Protein AF-A0AAW5M1F6-F1 (afdb_monomer_lite)

pLDDT: mean 92.72, std 8.45, range [55.97, 98.62]

Secondary structure (DSSP, 8-state):
--HHHHHHHHHHHHHHHTT-EEEEPPTT--PPSEEEGGGTEEEE--TT--GGGHHHHHHHHHHHHHHT--PPPTTS-HHHHHHHHHHHHHHHHHHHHHHHHHTT---SSHHHHHHHTT--GGGHHHHHHHHHHT-GGGS---

Organism: Lactobacillus johnsonii (NCBI:txid33959)

Foldseek 3Di:
DDLLCLLVVLLVVVLVVVVAAEAEDDLPDPDDQAEALVNSYTYQHCHPHDPLCRSLSSLLRVQLNVVVHHPDDPPDDPVNVVVSSVSSLLRSLVSSLVSCQVVLAADQDLVCVCRNNVRDPVCSVVNVVCCVPPNVSRHDDD

Structure (mmCIF, N/CA/C/O backbone):
data_AF-A0AAW5M1F6-F1
#
_entry.id   AF-A0AAW5M1F6-F1
#
loop_
_atom_site.group_PDB
_atom_site.id
_atom_site.type_symbol
_atom_site.label_atom_id
_atom_site.label_alt_id
_atom_site.label_comp_id
_atom_site.label_asym_id
_atom_site.label_entity_id
_atom_site.label_seq_id
_atom_site.pdbx_PDB_ins_code
_atom_site.Cartn_x
_atom_site.Cartn_y
_atom_site.Cartn_z
_atom_site.occupancy
_atom_site.B_iso_or_equiv
_atom_site.auth_seq_id
_atom_site.auth_comp_id
_atom_site.auth_asym_id
_atom_site.auth_atom_id
_atom_site.pdbx_PDB_model_num
ATOM 1 N N . MET A 1 1 ? 1.937 -6.147 19.569 1.00 60.12 1 MET A N 1
ATOM 2 C CA . MET A 1 1 ? 2.447 -6.098 18.190 1.00 60.12 1 MET A CA 1
ATOM 3 C C . MET A 1 1 ? 2.271 -4.675 17.727 1.00 60.12 1 MET A C 1
ATOM 5 O O . MET A 1 1 ? 1.185 -4.133 17.924 1.00 60.12 1 MET A O 1
ATOM 9 N N . ASP A 1 2 ? 3.345 -4.054 17.263 1.00 89.25 2 ASP A N 1
ATOM 10 C CA . ASP A 1 2 ? 3.298 -2.683 16.757 1.00 89.25 2 ASP A CA 1
ATOM 11 C C . ASP A 1 2 ? 2.400 -2.623 15.503 1.00 89.25 2 ASP A C 1
ATOM 13 O O . ASP A 1 2 ? 2.327 -3.589 14.739 1.00 89.25 2 ASP A O 1
ATOM 17 N N . ILE A 1 3 ? 1.690 -1.514 15.274 1.00 89.81 3 ILE A N 1
ATOM 18 C CA . ILE A 1 3 ? 0.823 -1.361 14.090 1.00 89.81 3 ILE A CA 1
ATOM 19 C C . ILE A 1 3 ? 1.660 -1.486 12.813 1.00 89.81 3 ILE A C 1
ATOM 21 O O . ILE A 1 3 ? 1.193 -2.067 11.832 1.00 89.81 3 ILE A O 1
ATOM 25 N N . LYS A 1 4 ? 2.913 -1.008 12.828 1.00 90.56 4 LYS A N 1
ATOM 26 C CA . LYS A 1 4 ? 3.840 -1.207 11.708 1.00 90.56 4 LYS A CA 1
ATOM 27 C C . LYS A 1 4 ? 4.057 -2.694 11.436 1.00 90.56 4 LYS A C 1
ATOM 29 O O . LYS A 1 4 ? 3.839 -3.131 10.313 1.00 90.56 4 LYS A O 1
ATOM 34 N N . GLU A 1 5 ? 4.411 -3.481 12.452 1.00 92.69 5 GLU A N 1
ATOM 35 C CA . GLU A 1 5 ? 4.601 -4.935 12.322 1.00 92.69 5 GLU A CA 1
ATOM 36 C C . GLU A 1 5 ? 3.343 -5.632 11.791 1.00 92.69 5 GLU A C 1
ATOM 38 O O . GLU A 1 5 ? 3.446 -6.507 10.931 1.00 92.69 5 GLU A O 1
ATOM 43 N N . ILE A 1 6 ? 2.157 -5.221 12.257 1.00 94.38 6 ILE A N 1
ATOM 44 C CA . ILE A 1 6 ? 0.866 -5.727 11.769 1.00 94.38 6 ILE A CA 1
ATOM 45 C C . ILE A 1 6 ? 0.714 -5.465 10.270 1.00 94.38 6 ILE A C 1
ATOM 47 O O . ILE A 1 6 ? 0.393 -6.383 9.512 1.00 94.38 6 ILE A O 1
ATOM 51 N N . LEU A 1 7 ? 0.949 -4.226 9.835 1.00 96.38 7 LEU A N 1
ATOM 52 C CA . LEU A 1 7 ? 0.794 -3.846 8.434 1.00 96.38 7 LEU A CA 1
ATOM 53 C C . LEU A 1 7 ? 1.832 -4.530 7.554 1.00 96.38 7 LEU A C 1
ATOM 55 O O . LEU A 1 7 ? 1.462 -5.106 6.536 1.00 96.38 7 LEU A O 1
ATOM 59 N N . PHE A 1 8 ? 3.100 -4.546 7.959 1.00 96.44 8 PHE A N 1
ATOM 60 C CA . PHE A 1 8 ? 4.140 -5.249 7.216 1.00 96.44 8 PHE A CA 1
ATOM 61 C C . PHE A 1 8 ? 3.832 -6.736 7.099 1.00 96.44 8 PHE A C 1
ATOM 63 O O . PHE A 1 8 ? 3.835 -7.258 5.990 1.00 96.44 8 PHE A O 1
ATOM 70 N N . SER A 1 9 ? 3.485 -7.403 8.201 1.00 96.69 9 SER A N 1
ATOM 71 C CA . SER A 1 9 ? 3.125 -8.826 8.178 1.00 96.69 9 SER A CA 1
ATOM 72 C C . SER A 1 9 ? 1.956 -9.093 7.231 1.00 96.69 9 SER A C 1
ATOM 74 O O . SER A 1 9 ? 1.992 -10.042 6.453 1.00 96.69 9 SER A O 1
ATOM 76 N N . TYR A 1 10 ? 0.939 -8.229 7.247 1.00 98.00 10 TYR A N 1
ATOM 77 C CA . TYR A 1 10 ? -0.199 -8.326 6.338 1.00 98.00 10 TYR A CA 1
ATOM 78 C C . TYR A 1 10 ? 0.198 -8.149 4.862 1.00 98.00 10 TYR A C 1
ATOM 80 O O . TYR A 1 10 ? -0.241 -8.918 4.007 1.00 98.00 10 TYR A O 1
ATOM 88 N N . LEU A 1 11 ? 1.044 -7.165 4.549 1.00 98.44 11 LEU A N 1
ATOM 89 C CA . LEU A 1 11 ? 1.521 -6.916 3.185 1.00 98.44 11 LEU A CA 1
ATOM 90 C C . LEU A 1 11 ? 2.441 -8.043 2.688 1.00 98.44 11 LEU A C 1
ATOM 92 O O . LEU A 1 11 ? 2.297 -8.489 1.552 1.00 98.44 11 LEU A O 1
ATOM 96 N N . TYR A 1 12 ? 3.314 -8.574 3.548 1.00 98.44 12 TYR A N 1
ATOM 97 C CA . TYR A 1 12 ? 4.137 -9.747 3.240 1.00 98.44 12 TYR A CA 1
ATOM 98 C C . TYR A 1 12 ? 3.292 -10.992 2.969 1.00 98.44 12 TYR A C 1
ATOM 100 O O . TYR A 1 12 ? 3.585 -11.719 2.025 1.00 98.44 12 TYR A O 1
ATOM 108 N N . GLN A 1 13 ? 2.209 -11.212 3.721 1.00 98.31 13 GLN A N 1
ATOM 109 C CA . GLN A 1 13 ? 1.277 -12.311 3.444 1.00 98.31 13 GLN A CA 1
ATOM 110 C C . GLN A 1 13 ? 0.633 -12.179 2.059 1.00 98.31 13 GLN A C 1
ATOM 112 O O . GLN A 1 13 ? 0.478 -13.175 1.357 1.00 98.31 13 GLN A O 1
ATOM 117 N N . ILE A 1 14 ? 0.271 -10.963 1.639 1.00 98.44 14 ILE A N 1
ATOM 118 C CA . ILE A 1 14 ? -0.246 -10.729 0.282 1.00 98.44 14 ILE A CA 1
ATOM 119 C C . ILE A 1 14 ? 0.842 -11.025 -0.755 1.00 98.44 14 ILE A C 1
ATOM 121 O O . ILE A 1 14 ? 0.582 -11.724 -1.732 1.00 98.44 14 ILE A O 1
ATOM 125 N N . ALA A 1 15 ? 2.064 -10.534 -0.544 1.00 98.38 15 ALA A N 1
ATOM 126 C CA . ALA A 1 15 ? 3.181 -10.808 -1.442 1.00 98.38 15 ALA A CA 1
ATOM 127 C C . ALA A 1 15 ? 3.414 -12.323 -1.605 1.00 98.38 15 ALA A C 1
ATOM 129 O O . ALA A 1 15 ? 3.473 -12.827 -2.729 1.00 98.38 15 ALA A O 1
ATOM 130 N N . GLU A 1 16 ? 3.43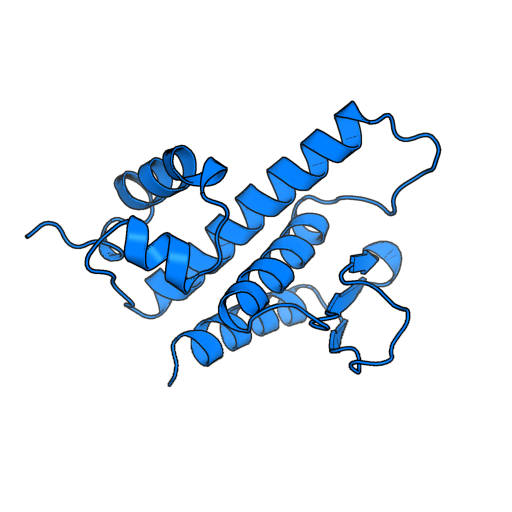0 -13.064 -0.496 1.00 98.12 16 GLU A N 1
ATOM 131 C CA . GLU A 1 16 ? 3.577 -14.521 -0.465 1.00 98.12 16 GLU A CA 1
ATOM 132 C C . GLU A 1 16 ? 2.446 -15.235 -1.222 1.00 98.12 16 GLU A C 1
ATOM 134 O O . GLU A 1 16 ? 2.716 -16.087 -2.070 1.00 98.12 16 GLU A O 1
ATOM 139 N N . GLN A 1 17 ? 1.185 -14.842 -1.008 1.00 98.19 17 GLN A N 1
ATOM 140 C CA . GLN A 1 17 ? 0.023 -15.401 -1.722 1.00 98.19 17 GLN A CA 1
ATOM 141 C C . GLN A 1 17 ? 0.137 -15.268 -3.246 1.00 98.19 17 GLN A C 1
ATOM 143 O O . GLN A 1 17 ? -0.369 -16.111 -3.991 1.00 98.19 17 GLN A O 1
ATOM 148 N N . HIS A 1 18 ? 0.820 -14.226 -3.716 1.00 97.38 18 HIS A N 1
ATOM 149 C CA . HIS A 1 18 ? 1.051 -13.968 -5.132 1.00 97.38 18 HIS A CA 1
ATOM 150 C C . HIS A 1 18 ? 2.403 -14.494 -5.647 1.00 97.38 18 HIS A C 1
ATOM 152 O O . HIS A 1 18 ? 2.699 -14.348 -6.837 1.00 97.38 18 HIS A O 1
ATOM 158 N N . ASN A 1 19 ? 3.173 -15.191 -4.803 1.00 97.44 19 ASN A N 1
ATOM 159 C CA . ASN A 1 19 ? 4.535 -15.662 -5.074 1.00 97.44 19 ASN A CA 1
ATOM 160 C C . ASN A 1 19 ? 5.487 -14.523 -5.475 1.00 97.44 19 ASN A C 1
ATOM 162 O O . ASN A 1 19 ? 6.291 -14.683 -6.396 1.00 97.44 19 ASN A O 1
ATOM 166 N N . LEU A 1 20 ? 5.349 -13.366 -4.827 1.00 97.75 20 LEU A N 1
ATOM 167 C CA . LEU A 1 20 ? 6.249 -12.232 -4.989 1.00 97.75 20 LEU A CA 1
ATOM 168 C C . LEU A 1 20 ? 7.459 -12.379 -4.065 1.00 97.75 20 LEU A C 1
ATOM 170 O O . LEU A 1 20 ? 7.318 -12.700 -2.886 1.00 97.75 20 LEU A O 1
ATOM 174 N N . THR A 1 21 ? 8.642 -12.090 -4.594 1.00 98.00 21 THR A N 1
ATOM 175 C CA . THR A 1 21 ? 9.851 -11.896 -3.791 1.00 98.00 21 THR A CA 1
ATOM 176 C C . THR A 1 21 ? 9.960 -10.424 -3.424 1.00 98.00 21 THR A C 1
ATOM 178 O O . THR A 1 21 ? 9.894 -9.559 -4.294 1.00 98.00 21 THR A O 1
ATOM 181 N N . VAL A 1 22 ? 10.118 -10.135 -2.136 1.00 98.00 22 VAL A N 1
ATOM 182 C CA . VAL A 1 22 ? 10.270 -8.769 -1.633 1.00 98.00 22 VAL A CA 1
ATOM 183 C C . VAL A 1 22 ? 11.714 -8.573 -1.193 1.00 98.00 22 VAL A C 1
ATOM 185 O O . VAL A 1 22 ? 12.222 -9.325 -0.361 1.00 98.00 22 VAL A O 1
ATOM 188 N N . HIS A 1 23 ? 12.362 -7.568 -1.763 1.00 97.12 23 HIS A N 1
ATOM 189 C CA . HIS A 1 23 ? 13.735 -7.180 -1.488 1.00 97.12 23 HIS A CA 1
ATOM 190 C C . HIS A 1 23 ? 13.714 -5.868 -0.705 1.00 97.12 23 HIS A C 1
ATOM 192 O O . HIS A 1 23 ? 13.142 -4.885 -1.169 1.00 97.12 23 HIS A O 1
ATOM 198 N N . ILE A 1 24 ? 14.304 -5.858 0.490 1.00 96.06 24 ILE A N 1
ATOM 199 C CA . ILE A 1 24 ? 14.587 -4.613 1.207 1.00 96.06 24 ILE A CA 1
ATOM 200 C C . ILE A 1 24 ? 15.999 -4.200 0.815 1.00 96.06 24 ILE A C 1
ATOM 202 O O . ILE A 1 24 ? 16.952 -4.936 1.071 1.00 96.06 24 ILE A O 1
ATOM 206 N N . GLU A 1 25 ? 16.112 -3.042 0.184 1.00 96.19 25 GLU A N 1
ATOM 207 C CA . GLU A 1 25 ? 17.372 -2.515 -0.312 1.00 96.19 25 GLU A CA 1
ATOM 208 C C . GLU A 1 25 ? 18.189 -1.871 0.811 1.00 96.19 25 GLU A C 1
ATOM 210 O O . GLU A 1 25 ? 17.652 -1.246 1.730 1.00 96.19 25 GLU A O 1
ATOM 215 N N . GLU A 1 26 ? 19.512 -2.013 0.727 1.00 92.56 26 GLU A N 1
ATOM 216 C CA . GLU A 1 26 ? 20.439 -1.300 1.605 1.00 92.56 26 GLU A CA 1
ATOM 217 C C . GLU A 1 26 ? 20.448 0.200 1.284 1.00 92.56 26 GLU A C 1
ATOM 219 O O . GLU A 1 26 ? 20.188 0.607 0.152 1.00 92.56 26 GLU A O 1
ATOM 224 N N . GLU A 1 27 ? 20.822 1.035 2.259 1.00 87.50 27 GLU A N 1
ATOM 225 C CA . GLU A 1 27 ? 20.748 2.497 2.122 1.00 87.50 27 GLU A CA 1
ATOM 226 C C . GLU A 1 27 ? 21.575 3.047 0.937 1.00 87.50 27 GLU A C 1
ATOM 228 O O . GLU A 1 27 ? 21.233 4.066 0.334 1.00 87.50 27 GLU A O 1
ATOM 233 N N . SER A 1 28 ? 22.653 2.347 0.576 1.00 89.62 28 SER A N 1
ATOM 234 C CA . SER A 1 28 ? 23.558 2.674 -0.531 1.00 89.62 28 SER A CA 1
ATOM 235 C C . SER A 1 28 ? 23.125 2.106 -1.889 1.00 89.62 28 SER A C 1
ATOM 237 O O . SER A 1 28 ? 23.789 2.375 -2.896 1.00 89.62 28 SER A O 1
ATOM 239 N N . SER A 1 29 ? 22.049 1.312 -1.938 1.00 91.81 29 SER A N 1
ATOM 240 C CA . SER A 1 29 ? 21.594 0.665 -3.166 1.00 91.81 29 SER A CA 1
ATOM 241 C C . SER A 1 29 ? 21.108 1.703 -4.183 1.00 91.81 29 SER A C 1
ATOM 243 O O . SER A 1 29 ? 20.322 2.590 -3.838 1.00 91.81 29 SER A O 1
ATOM 245 N N . PRO A 1 30 ? 21.521 1.595 -5.460 1.00 91.00 30 PRO A N 1
ATOM 246 C CA . PRO A 1 30 ? 21.001 2.447 -6.523 1.00 91.00 30 PRO A CA 1
ATOM 247 C C . PRO A 1 30 ? 19.602 2.016 -6.991 1.00 91.00 30 PRO A C 1
ATOM 249 O O . PRO A 1 30 ? 19.011 2.701 -7.825 1.00 91.00 30 PRO A O 1
ATOM 252 N N . ILE A 1 31 ? 19.093 0.872 -6.522 1.00 91.75 31 ILE A N 1
ATOM 253 C CA . ILE A 1 31 ? 17.788 0.344 -6.920 1.00 91.75 31 ILE A CA 1
ATOM 254 C C . ILE A 1 31 ? 16.708 1.156 -6.193 1.00 91.75 31 ILE A C 1
ATOM 256 O O . ILE A 1 31 ? 16.702 1.169 -4.962 1.00 91.75 31 ILE A O 1
ATOM 260 N N . PRO A 1 32 ? 15.812 1.864 -6.904 1.00 92.56 32 PRO A N 1
ATOM 261 C CA . PRO A 1 32 ? 14.733 2.605 -6.262 1.00 92.56 32 PRO A CA 1
ATOM 262 C C . PRO A 1 32 ? 13.663 1.653 -5.711 1.00 92.56 32 PRO A C 1
ATOM 264 O O . PRO A 1 32 ? 13.647 0.464 -6.021 1.00 92.56 32 PRO A O 1
ATOM 267 N N . THR A 1 33 ? 12.724 2.197 -4.933 1.00 93.94 33 THR A N 1
ATOM 268 C CA . THR A 1 33 ? 11.479 1.473 -4.660 1.00 93.94 33 THR A CA 1
ATOM 269 C C . THR A 1 33 ? 10.741 1.267 -5.982 1.00 93.94 33 THR A C 1
ATOM 271 O O . THR A 1 33 ? 10.489 2.246 -6.685 1.00 93.94 33 THR A O 1
ATOM 274 N N . CYS A 1 34 ? 10.473 0.014 -6.347 1.00 94.00 34 CYS A N 1
ATOM 275 C CA . CYS A 1 34 ? 9.755 -0.331 -7.569 1.00 94.00 34 CYS A CA 1
ATOM 276 C C . CYS A 1 34 ? 9.253 -1.778 -7.564 1.00 94.00 34 CYS A C 1
ATOM 278 O O . CYS A 1 34 ? 9.736 -2.647 -6.833 1.00 94.00 34 CYS A O 1
ATOM 280 N N . THR A 1 35 ? 8.325 -2.055 -8.472 1.00 94.69 35 THR A N 1
ATOM 281 C CA . THR A 1 35 ? 7.811 -3.392 -8.757 1.00 94.69 35 THR A CA 1
ATOM 282 C C . THR A 1 35 ? 8.218 -3.806 -10.160 1.00 94.69 35 THR A C 1
ATOM 284 O O . THR A 1 35 ? 8.053 -3.043 -11.108 1.00 94.69 35 THR A O 1
ATOM 287 N N . ILE A 1 36 ? 8.697 -5.043 -10.307 1.00 93.50 36 ILE A N 1
ATOM 288 C CA . ILE A 1 36 ? 8.953 -5.680 -11.605 1.00 93.50 36 ILE A CA 1
ATOM 289 C C . ILE A 1 36 ? 8.012 -6.889 -11.734 1.00 93.50 36 ILE A C 1
ATOM 291 O O . ILE A 1 36 ? 8.364 -7.999 -11.304 1.00 93.50 36 ILE A O 1
ATOM 295 N N . PRO A 1 37 ? 6.799 -6.695 -12.288 1.00 92.31 37 PRO A N 1
ATOM 296 C CA . PRO A 1 37 ? 5.752 -7.716 -12.327 1.00 92.31 37 PRO A CA 1
ATOM 297 C C . PRO A 1 37 ? 6.182 -9.014 -13.014 1.00 92.31 37 PRO A C 1
ATOM 299 O O . PRO A 1 37 ? 5.899 -10.107 -12.521 1.00 92.31 37 PRO A O 1
ATOM 302 N N . GLU A 1 38 ? 6.928 -8.913 -14.111 1.00 91.00 38 GLU A N 1
ATOM 303 C CA . GLU A 1 38 ? 7.394 -10.036 -14.930 1.00 91.00 38 GLU A CA 1
ATOM 304 C C . GLU A 1 38 ? 8.377 -10.936 -14.170 1.00 91.00 38 GLU A C 1
ATOM 306 O O . GLU A 1 38 ? 8.441 -12.141 -14.417 1.00 91.00 38 GLU A O 1
ATOM 311 N N . LYS A 1 39 ? 9.118 -10.360 -13.216 1.00 93.81 39 LYS A N 1
ATOM 312 C CA . LYS A 1 39 ? 10.040 -11.085 -12.328 1.00 93.81 39 LYS A CA 1
ATOM 313 C C . LYS A 1 39 ? 9.391 -11.507 -11.014 1.00 93.81 39 LYS A C 1
ATOM 315 O O . LYS A 1 39 ? 10.024 -12.226 -10.248 1.00 93.81 39 LYS A O 1
ATOM 320 N N . LYS A 1 40 ? 8.143 -11.090 -10.761 1.00 95.25 40 LYS A N 1
ATOM 321 C CA . LYS A 1 40 ? 7.463 -11.246 -9.469 1.00 95.25 40 LYS A CA 1
ATOM 322 C C . LYS A 1 40 ? 8.306 -10.692 -8.318 1.00 95.25 40 LYS A C 1
ATOM 324 O O . LYS A 1 40 ? 8.429 -11.331 -7.276 1.00 95.25 40 LYS A O 1
ATOM 329 N N . SER A 1 41 ? 8.890 -9.515 -8.515 1.00 96.31 41 SER A N 1
ATO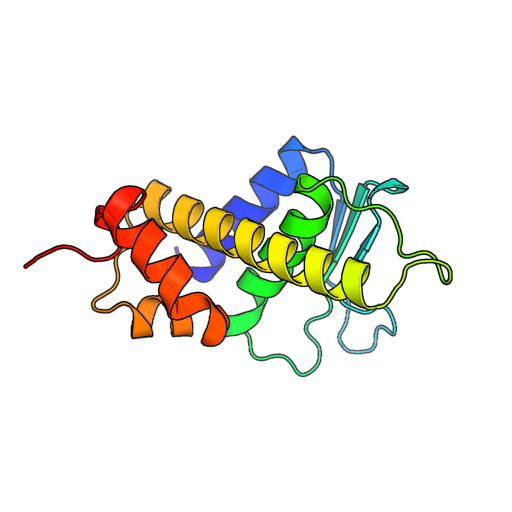M 330 C CA . SER A 1 41 ? 9.773 -8.889 -7.531 1.00 96.31 41 SER A CA 1
ATOM 331 C C . SER A 1 41 ? 9.280 -7.502 -7.152 1.00 96.31 41 SER A C 1
ATOM 333 O O . SER A 1 41 ? 8.879 -6.728 -8.019 1.00 96.31 41 SER A O 1
ATOM 335 N N . ILE A 1 42 ? 9.355 -7.192 -5.862 1.00 97.44 42 ILE A N 1
ATOM 336 C CA . ILE A 1 42 ? 9.207 -5.842 -5.316 1.00 97.44 42 ILE A CA 1
ATOM 337 C C . ILE A 1 42 ? 10.530 -5.471 -4.656 1.00 97.44 42 ILE A C 1
ATOM 339 O O . ILE A 1 42 ? 11.058 -6.248 -3.862 1.00 97.44 42 ILE A O 1
ATOM 343 N N . PHE A 1 43 ? 11.038 -4.289 -4.969 1.00 97.25 43 PHE A N 1
ATOM 344 C CA . PHE A 1 43 ? 12.214 -3.688 -4.358 1.00 97.25 43 PHE A CA 1
ATOM 345 C C . PHE A 1 43 ? 11.755 -2.514 -3.498 1.00 97.25 43 PHE A C 1
ATOM 347 O O . PHE A 1 43 ? 11.000 -1.660 -3.958 1.00 97.25 43 PHE A O 1
ATOM 354 N N . LEU A 1 44 ? 12.169 -2.494 -2.236 1.00 97.19 44 LEU A N 1
ATOM 355 C CA . LEU A 1 44 ? 11.814 -1.474 -1.255 1.00 97.19 44 LEU A CA 1
ATOM 356 C C . LEU A 1 44 ? 13.088 -0.754 -0.835 1.00 97.19 44 LEU A C 1
ATOM 358 O O . LEU A 1 44 ? 13.884 -1.287 -0.065 1.00 97.19 44 LEU A O 1
ATOM 362 N N . ASN A 1 45 ? 13.262 0.463 -1.334 1.00 95.88 45 ASN A N 1
ATOM 363 C CA . ASN A 1 45 ? 14.342 1.353 -0.942 1.00 95.88 45 ASN A CA 1
ATOM 364 C C . ASN A 1 45 ? 13.786 2.499 -0.094 1.00 95.88 45 ASN A C 1
ATOM 366 O O . ASN A 1 45 ? 13.055 3.369 -0.579 1.00 95.88 45 ASN A O 1
ATOM 370 N N . TYR A 1 46 ? 14.164 2.483 1.180 1.00 94.69 46 TYR A N 1
ATOM 371 C CA . TYR A 1 46 ? 13.702 3.418 2.197 1.00 94.69 46 TYR A CA 1
ATOM 372 C C . TYR A 1 46 ? 14.696 4.548 2.502 1.00 94.69 46 TYR A C 1
ATOM 374 O O . TYR A 1 46 ? 14.475 5.320 3.440 1.00 94.69 46 TYR A O 1
ATOM 382 N N . THR A 1 47 ? 15.773 4.680 1.721 1.00 93.56 47 THR A N 1
ATOM 383 C CA . THR A 1 47 ? 16.783 5.729 1.899 1.00 93.56 47 THR A CA 1
ATOM 384 C C . THR A 1 47 ? 16.150 7.116 1.890 1.00 93.56 47 THR A C 1
ATOM 386 O O . THR A 1 47 ? 15.422 7.490 0.972 1.00 93.56 47 THR A O 1
ATOM 389 N N . GLY A 1 48 ? 16.434 7.903 2.931 1.00 87.50 48 GLY A N 1
ATOM 390 C CA . GLY A 1 48 ? 15.932 9.273 3.063 1.00 87.50 48 GLY A CA 1
ATOM 391 C C . GLY A 1 48 ? 14.424 9.391 3.318 1.00 87.50 48 GLY A C 1
ATOM 392 O O . GLY A 1 48 ? 13.899 10.505 3.330 1.00 87.50 48 GLY A O 1
ATOM 393 N N . ILE A 1 49 ? 13.719 8.278 3.544 1.00 87.69 49 ILE A N 1
ATOM 394 C CA . ILE A 1 49 ? 12.275 8.254 3.773 1.00 87.69 49 ILE A CA 1
ATOM 395 C C . ILE A 1 49 ? 11.997 7.914 5.238 1.00 87.69 49 ILE A C 1
ATOM 397 O O . ILE A 1 49 ? 12.478 6.918 5.776 1.00 87.69 49 ILE A O 1
ATOM 401 N N . GLY A 1 50 ? 11.182 8.741 5.896 1.00 89.06 50 GLY A N 1
ATOM 402 C CA . GLY A 1 50 ? 10.782 8.501 7.282 1.00 89.06 50 GLY A CA 1
ATOM 403 C C . GLY A 1 50 ? 9.955 7.221 7.434 1.00 89.06 50 GLY A C 1
ATOM 404 O O . GLY A 1 50 ? 9.068 6.954 6.625 1.00 89.06 50 GLY A O 1
ATOM 405 N N . GLU A 1 51 ? 10.182 6.476 8.518 1.00 90.31 51 GLU A N 1
ATOM 406 C CA . GLU A 1 51 ? 9.571 5.156 8.756 1.00 90.31 51 GLU A CA 1
ATOM 407 C C . GLU A 1 51 ? 8.047 5.104 8.621 1.00 90.31 51 GLU A C 1
ATOM 409 O O . GLU A 1 51 ? 7.482 4.081 8.240 1.00 90.31 51 GLU A O 1
ATOM 414 N N . ARG A 1 52 ? 7.358 6.212 8.917 1.00 88.81 52 ARG A N 1
ATOM 415 C CA . ARG A 1 52 ? 5.896 6.301 8.781 1.00 88.81 52 ARG A CA 1
ATOM 416 C C . ARG A 1 52 ? 5.395 6.055 7.353 1.00 88.81 52 ARG A C 1
ATOM 418 O O . ARG A 1 52 ? 4.243 5.687 7.174 1.00 88.81 52 ARG A O 1
ATOM 425 N N . TYR A 1 53 ? 6.241 6.245 6.342 1.00 93.56 53 TYR A N 1
ATOM 426 C CA . TYR A 1 53 ? 5.879 6.067 4.934 1.00 93.56 53 TYR A CA 1
ATOM 427 C C . TYR A 1 53 ? 6.185 4.667 4.400 1.00 93.56 53 TYR A C 1
ATOM 429 O O . TYR A 1 53 ? 5.692 4.307 3.332 1.00 93.56 53 TYR A O 1
ATOM 437 N N . HIS A 1 54 ? 6.971 3.865 5.123 1.00 95.38 54 HIS A N 1
ATOM 438 C CA . HIS A 1 54 ? 7.496 2.603 4.596 1.00 95.38 54 HIS A CA 1
ATOM 439 C C . HIS A 1 54 ? 6.381 1.605 4.258 1.00 95.38 54 HIS A C 1
ATOM 441 O O . HIS A 1 54 ? 6.404 0.979 3.197 1.00 95.38 54 HIS A O 1
ATOM 447 N N . ALA A 1 55 ? 5.367 1.503 5.126 1.00 95.88 55 ALA A N 1
ATOM 448 C CA . ALA A 1 55 ? 4.215 0.632 4.899 1.00 95.88 55 ALA A CA 1
ATOM 449 C C . ALA A 1 55 ? 3.380 1.083 3.689 1.00 95.88 55 ALA A C 1
ATOM 451 O O . ALA A 1 55 ? 2.917 0.243 2.919 1.00 95.88 55 ALA A O 1
ATOM 452 N N . PHE A 1 56 ? 3.209 2.397 3.493 1.00 97.50 56 PHE A N 1
ATOM 453 C CA . PHE A 1 56 ? 2.500 2.918 2.325 1.00 97.50 56 PHE A CA 1
ATOM 454 C C . PHE A 1 56 ? 3.255 2.657 1.033 1.00 97.50 56 PHE A C 1
ATOM 456 O O . PHE A 1 56 ? 2.636 2.202 0.081 1.00 97.50 56 PHE A O 1
ATOM 463 N N . GLN A 1 57 ? 4.571 2.869 1.008 1.00 97.06 57 GLN A N 1
ATOM 464 C CA . GLN A 1 57 ? 5.385 2.553 -0.166 1.00 97.06 57 GLN A CA 1
ATOM 465 C C . GLN A 1 57 ? 5.292 1.075 -0.535 1.00 97.06 57 GLN A C 1
ATOM 467 O O . GLN A 1 57 ? 5.034 0.748 -1.686 1.00 97.06 57 GLN A O 1
ATOM 472 N N . PHE A 1 58 ? 5.387 0.171 0.440 1.00 98.31 58 PHE A N 1
ATOM 473 C CA . PHE A 1 58 ? 5.221 -1.250 0.146 1.00 98.31 58 PHE A CA 1
ATOM 474 C C . PHE A 1 58 ? 3.806 -1.576 -0.364 1.00 98.31 58 PHE A C 1
ATOM 476 O O . PHE A 1 58 ? 3.636 -2.292 -1.351 1.00 98.31 58 PHE A O 1
ATOM 483 N N . ALA A 1 59 ? 2.770 -1.013 0.258 1.00 98.56 59 ALA A N 1
ATOM 484 C CA . ALA A 1 59 ? 1.397 -1.203 -0.198 1.00 98.56 59 ALA A CA 1
ATOM 485 C C . ALA A 1 59 ? 1.145 -0.610 -1.598 1.00 98.56 59 ALA A C 1
ATOM 487 O O . ALA A 1 59 ? 0.349 -1.162 -2.356 1.00 98.56 59 ALA A O 1
ATOM 488 N N . HIS A 1 60 ? 1.805 0.497 -1.934 1.00 98.12 60 HIS A N 1
ATOM 489 C CA . HIS A 1 60 ? 1.763 1.142 -3.242 1.00 98.12 60 HIS A CA 1
ATOM 490 C C . HIS A 1 60 ? 2.374 0.237 -4.321 1.00 98.12 60 HIS A C 1
ATOM 492 O O . HIS A 1 60 ? 1.714 -0.031 -5.322 1.00 98.12 60 HIS A O 1
ATOM 498 N N . GLU A 1 61 ? 3.549 -0.339 -4.065 1.00 98.00 61 GLU A N 1
ATOM 499 C CA . GLU A 1 61 ? 4.199 -1.298 -4.969 1.00 98.00 61 GLU A CA 1
ATOM 500 C C . GLU A 1 61 ? 3.368 -2.572 -5.179 1.00 98.00 61 GLU A C 1
ATOM 502 O O . GLU A 1 61 ? 3.124 -3.014 -6.305 1.00 98.00 61 GLU A O 1
ATOM 507 N N . LEU A 1 62 ? 2.794 -3.120 -4.104 1.00 98.44 62 LEU A N 1
ATOM 508 C CA . LEU A 1 62 ? 1.793 -4.183 -4.231 1.00 98.44 62 LEU A CA 1
ATOM 509 C C . LEU A 1 62 ? 0.590 -3.734 -5.069 1.00 98.44 62 LEU A C 1
ATOM 511 O O . LEU A 1 62 ? 0.019 -4.531 -5.811 1.00 98.44 62 LEU A O 1
ATOM 515 N N . GLY A 1 63 ? 0.209 -2.462 -4.968 1.00 98.12 63 GLY A N 1
ATOM 516 C CA . GLY A 1 63 ? -0.824 -1.846 -5.785 1.00 98.12 63 GLY A CA 1
ATOM 517 C C . GLY A 1 63 ? -0.524 -1.928 -7.278 1.00 98.12 63 GLY A C 1
ATOM 518 O O . GLY A 1 63 ? -1.400 -2.373 -8.020 1.00 98.12 63 GLY A O 1
ATOM 519 N N . HIS A 1 64 ? 0.691 -1.583 -7.707 1.00 96.56 64 HIS A N 1
ATOM 520 C CA . HIS A 1 64 ? 1.117 -1.743 -9.101 1.00 96.56 64 HIS A CA 1
ATOM 521 C C . HIS A 1 64 ? 0.942 -3.183 -9.584 1.00 96.56 64 HIS A C 1
ATOM 523 O O . HIS A 1 64 ? 0.272 -3.433 -10.592 1.00 96.56 64 HIS A O 1
ATOM 529 N N . TYR A 1 65 ? 1.455 -4.152 -8.821 1.00 97.25 65 TYR A N 1
ATOM 530 C CA . TYR A 1 65 ? 1.338 -5.562 -9.190 1.00 97.25 65 TYR A CA 1
ATOM 531 C C . TYR A 1 65 ? -0.123 -6.028 -9.283 1.00 97.25 65 TYR A C 1
ATOM 533 O O . TYR A 1 65 ? -0.529 -6.649 -10.265 1.00 97.25 65 TYR A O 1
ATOM 541 N N . LEU A 1 66 ? -0.936 -5.723 -8.268 1.00 97.56 66 LEU A N 1
ATOM 542 C CA . LEU A 1 66 ? -2.328 -6.178 -8.184 1.00 97.56 66 LEU A CA 1
ATOM 543 C C . LEU A 1 66 ? -3.241 -5.509 -9.217 1.00 97.56 66 LEU A C 1
ATOM 545 O O . LEU A 1 66 ? -4.243 -6.102 -9.618 1.00 97.56 66 LEU A O 1
ATOM 549 N N . ASN A 1 67 ? -2.899 -4.302 -9.664 1.00 96.62 67 ASN A N 1
ATOM 550 C CA . ASN A 1 67 ? -3.599 -3.627 -10.754 1.00 96.62 67 ASN A CA 1
ATOM 551 C C . ASN A 1 67 ? -3.247 -4.218 -12.132 1.00 96.62 67 ASN A C 1
ATOM 553 O O . ASN A 1 67 ? -3.931 -3.916 -13.112 1.00 96.62 67 ASN A O 1
ATOM 557 N N . GLY A 1 68 ? -2.231 -5.085 -12.207 1.00 92.69 68 GLY A N 1
ATOM 558 C CA . GLY A 1 68 ? -1.749 -5.666 -13.456 1.00 92.69 68 GLY A CA 1
ATOM 559 C C . GLY A 1 68 ? -0.937 -4.677 -14.286 1.00 92.69 68 GLY A C 1
ATOM 560 O O . GLY A 1 68 ? -0.937 -4.779 -15.519 1.00 92.69 68 GLY A O 1
ATOM 561 N N . ASP A 1 69 ? -0.279 -3.719 -13.627 1.00 89.81 69 ASP A N 1
ATOM 562 C CA . ASP A 1 69 ? 0.663 -2.836 -14.300 1.00 89.81 69 ASP A CA 1
ATOM 563 C C . ASP A 1 69 ? 1.795 -3.676 -14.907 1.00 89.81 69 ASP A C 1
ATOM 565 O O . ASP A 1 69 ? 2.119 -4.767 -14.436 1.00 89.81 69 ASP A O 1
ATOM 569 N N . ARG A 1 70 ? 2.344 -3.189 -16.017 1.00 81.88 70 ARG A N 1
ATOM 570 C CA . ARG A 1 70 ? 3.504 -3.784 -16.690 1.00 81.88 70 ARG A CA 1
ATOM 571 C C . ARG A 1 70 ? 4.712 -2.901 -16.441 1.00 81.88 70 ARG A C 1
ATOM 573 O O . ARG A 1 70 ? 4.539 -1.740 -16.066 1.00 81.88 70 ARG A O 1
ATOM 580 N N . GLU A 1 71 ? 5.901 -3.430 -16.703 1.00 71.94 71 GLU A N 1
ATOM 581 C CA . GLU A 1 71 ? 7.114 -2.613 -16.719 1.00 71.94 71 GLU A CA 1
ATOM 582 C C . GLU A 1 71 ? 6.909 -1.360 -17.594 1.00 71.94 71 GLU A C 1
ATOM 584 O O . GLU A 1 71 ? 6.324 -1.429 -18.682 1.00 71.94 71 GLU A O 1
ATOM 589 N N . HIS A 1 72 ? 7.335 -0.203 -17.077 1.00 68.62 72 HIS A N 1
ATOM 590 C CA . HIS A 1 72 ? 7.188 1.078 -17.761 1.00 68.62 72 HIS A CA 1
ATOM 591 C C . HIS A 1 72 ? 7.904 1.030 -19.119 1.00 68.62 72 HIS A C 1
ATOM 593 O O . HIS A 1 72 ? 9.088 0.700 -19.202 1.00 68.62 72 HIS A O 1
ATOM 599 N N . CYS A 1 73 ? 7.183 1.358 -20.191 1.00 59.62 73 CYS A N 1
ATOM 600 C CA . CYS A 1 73 ? 7.750 1.514 -21.526 1.00 59.62 73 CYS A CA 1
ATOM 601 C C . CYS A 1 73 ? 8.061 2.990 -21.767 1.00 59.62 73 CYS A C 1
ATOM 603 O O . CYS A 1 73 ? 7.206 3.826 -21.510 1.00 59.62 73 CYS A O 1
ATOM 605 N N . GLU A 1 74 ? 9.187 3.327 -22.405 1.00 61.62 74 GLU A N 1
ATOM 606 C CA . GLU A 1 74 ? 9.458 4.710 -22.864 1.00 61.62 74 GLU A CA 1
ATOM 607 C C . GLU A 1 74 ? 8.377 5.257 -23.825 1.00 61.62 74 GLU A C 1
ATOM 609 O O . GLU A 1 74 ? 8.296 6.453 -24.095 1.00 61.62 74 GLU A O 1
ATOM 614 N N . CYS A 1 75 ? 7.547 4.363 -24.367 1.00 63.00 75 CYS A N 1
ATOM 615 C CA . CYS A 1 75 ? 6.396 4.664 -25.203 1.00 63.00 75 CYS A CA 1
ATOM 616 C C . CYS A 1 75 ? 5.115 5.008 -24.420 1.00 63.00 75 CYS A C 1
ATOM 618 O O . CYS A 1 75 ? 4.126 5.427 -25.031 1.00 63.00 75 CYS A O 1
ATOM 620 N N . ASP A 1 76 ? 5.107 4.816 -23.099 1.00 69.94 76 ASP A N 1
ATOM 621 C CA . ASP A 1 76 ? 3.988 5.176 -22.242 1.00 69.94 76 ASP A CA 1
ATOM 622 C C . ASP A 1 76 ? 3.882 6.706 -22.166 1.00 69.94 76 ASP A C 1
ATOM 624 O O . ASP A 1 76 ? 4.841 7.435 -21.925 1.00 69.94 76 ASP A O 1
ATOM 628 N N . GLY A 1 77 ? 2.688 7.229 -22.443 1.00 75.88 77 GLY A N 1
ATOM 629 C CA . GLY A 1 77 ? 2.441 8.661 -22.322 1.00 75.88 77 GLY A CA 1
ATOM 630 C C . GLY A 1 77 ? 2.286 9.068 -20.856 1.00 75.88 77 GLY A C 1
ATOM 631 O O . GLY A 1 77 ? 1.653 8.352 -20.089 1.00 75.88 77 GLY A O 1
ATOM 632 N N . VAL A 1 78 ? 2.709 10.286 -20.505 1.00 79.75 78 VAL A N 1
ATOM 633 C CA . VAL A 1 78 ? 2.623 10.874 -19.146 1.00 79.75 78 VAL A CA 1
ATOM 634 C C . VAL A 1 78 ? 1.255 10.681 -18.463 1.00 79.75 78 VAL A C 1
ATOM 636 O O . VAL A 1 78 ? 1.165 10.474 -17.257 1.00 79.75 78 VAL A O 1
ATOM 639 N N . ILE A 1 79 ? 0.156 10.736 -19.224 1.00 77.25 79 ILE A N 1
ATOM 640 C CA . ILE A 1 79 ? -1.204 10.538 -18.689 1.00 77.25 79 ILE A CA 1
ATOM 641 C C . ILE A 1 79 ? -1.420 9.101 -18.193 1.00 77.25 79 ILE A C 1
ATOM 643 O O . ILE A 1 79 ? -2.172 8.889 -17.239 1.00 77.25 79 ILE A O 1
ATOM 647 N N . LEU A 1 80 ? -0.825 8.115 -18.864 1.00 81.31 80 LEU A N 1
ATOM 648 C CA . LEU A 1 80 ? -0.911 6.716 -18.469 1.00 81.31 80 LEU A CA 1
ATOM 649 C C . LEU A 1 80 ? -0.163 6.487 -17.156 1.00 81.31 80 LEU A C 1
ATOM 651 O O . LEU A 1 80 ? -0.740 5.875 -16.260 1.00 81.31 80 LEU A O 1
ATOM 655 N N . ASP A 1 81 ? 1.029 7.063 -17.005 1.00 84.88 81 ASP A N 1
ATOM 656 C CA . ASP A 1 81 ? 1.804 6.970 -15.763 1.00 84.88 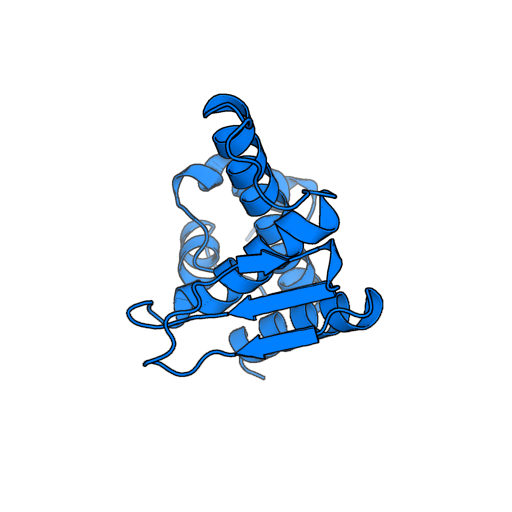81 ASP A CA 1
ATOM 657 C C . ASP A 1 81 ? 1.055 7.607 -14.593 1.00 84.88 81 ASP A C 1
ATOM 659 O O . ASP A 1 81 ? 0.804 6.945 -13.592 1.00 84.88 81 ASP A O 1
ATOM 663 N N . ILE A 1 82 ? 0.544 8.836 -14.754 1.00 86.75 82 ILE A N 1
ATOM 664 C CA . ILE A 1 82 ? -0.260 9.502 -13.710 1.00 86.75 82 ILE A CA 1
ATOM 665 C C . ILE A 1 82 ? -1.450 8.634 -13.279 1.00 86.75 82 ILE A C 1
ATOM 667 O O . ILE A 1 82 ? -1.796 8.574 -12.097 1.00 86.75 82 ILE A O 1
ATOM 671 N N . LYS A 1 83 ? -2.106 7.957 -14.231 1.00 89.81 83 LYS A N 1
ATOM 672 C CA . LYS A 1 83 ? -3.213 7.049 -13.911 1.00 89.81 83 LYS A CA 1
ATOM 673 C C . LYS A 1 83 ? -2.734 5.827 -13.132 1.00 89.81 83 LYS A C 1
ATOM 675 O O . LYS A 1 83 ? -3.409 5.472 -12.167 1.00 89.81 83 LYS A O 1
ATOM 680 N N . ARG A 1 84 ? -1.628 5.197 -13.535 1.00 92.44 84 ARG A N 1
ATOM 681 C CA . ARG A 1 84 ? -1.058 4.026 -12.848 1.00 92.44 84 ARG A CA 1
ATOM 682 C C . ARG A 1 84 ? -0.703 4.363 -11.404 1.00 92.44 84 ARG A C 1
ATOM 684 O O . ARG A 1 84 ? -1.257 3.739 -10.505 1.00 92.44 84 ARG A O 1
ATOM 691 N N . GLU A 1 85 ? 0.049 5.439 -11.182 1.00 94.00 85 GLU A N 1
ATOM 692 C CA . GLU A 1 85 ? 0.409 5.938 -9.845 1.00 94.00 85 GLU A CA 1
ATOM 693 C C . GLU A 1 85 ? -0.824 6.202 -8.971 1.00 94.00 85 GLU A C 1
ATOM 695 O O . GLU A 1 85 ? -0.912 5.798 -7.808 1.00 94.00 85 GLU A O 1
ATOM 700 N N . TYR A 1 86 ? -1.845 6.843 -9.548 1.00 94.75 86 TYR A N 1
ATOM 701 C CA . TYR A 1 86 ? -3.087 7.122 -8.836 1.00 94.75 86 TYR A CA 1
ATOM 702 C C . TYR A 1 86 ? -3.838 5.845 -8.432 1.00 94.75 86 TYR A C 1
ATOM 704 O O . TYR A 1 86 ? -4.386 5.758 -7.326 1.00 94.75 86 TYR A O 1
ATOM 712 N N . TYR A 1 87 ? -3.886 4.841 -9.310 1.00 96.25 87 TYR A N 1
ATOM 713 C CA . TYR A 1 87 ? -4.514 3.560 -8.994 1.00 96.25 87 TYR A CA 1
ATOM 714 C C . TYR A 1 87 ? -3.674 2.717 -8.030 1.00 96.25 87 TYR A C 1
ATOM 716 O O . TYR A 1 87 ? -4.258 2.069 -7.159 1.00 96.25 87 TYR A O 1
ATOM 724 N N . ALA A 1 88 ? -2.345 2.756 -8.117 1.00 97.50 88 ALA A N 1
ATOM 725 C CA . ALA A 1 88 ? -1.441 2.125 -7.158 1.00 97.50 88 ALA A CA 1
ATOM 726 C C . ALA A 1 88 ? -1.646 2.704 -5.753 1.00 97.50 88 ALA A C 1
ATOM 728 O O . ALA A 1 88 ? -1.919 1.951 -4.818 1.00 97.50 88 ALA A O 1
ATOM 729 N N . ASN A 1 89 ? -1.707 4.036 -5.620 1.00 98.06 89 ASN A N 1
ATOM 730 C CA . ASN A 1 89 ? -2.065 4.712 -4.368 1.00 98.06 89 ASN A CA 1
ATOM 731 C C . ASN A 1 89 ? -3.419 4.240 -3.823 1.00 98.06 89 ASN A C 1
ATOM 733 O O . ASN A 1 89 ? -3.545 3.901 -2.646 1.00 98.06 89 ASN A O 1
ATOM 737 N N . LYS A 1 90 ? -4.452 4.173 -4.674 1.00 98.25 90 LYS A N 1
ATOM 738 C CA . LYS A 1 90 ? -5.788 3.703 -4.270 1.00 98.25 90 LYS A CA 1
ATOM 739 C C . LYS A 1 90 ? -5.800 2.262 -3.784 1.00 98.25 90 LYS A C 1
ATOM 741 O O . LYS A 1 90 ? -6.522 1.967 -2.821 1.00 98.25 90 LYS A O 1
ATOM 746 N N . THR A 1 91 ? -5.082 1.377 -4.467 1.00 98.50 91 THR A N 1
ATOM 747 C CA . THR A 1 91 ? -4.975 -0.033 -4.090 1.00 98.50 91 THR A CA 1
ATOM 748 C C . THR A 1 91 ? -4.175 -0.162 -2.798 1.00 98.50 91 THR A C 1
ATOM 750 O O . THR A 1 91 ? -4.697 -0.736 -1.843 1.00 98.50 91 THR A O 1
ATOM 753 N N . GLY A 1 92 ? -3.014 0.487 -2.692 1.00 98.50 92 GLY A N 1
ATOM 754 C CA . GLY A 1 92 ? -2.199 0.510 -1.478 1.00 98.50 92 GLY A CA 1
ATOM 755 C C . GLY A 1 92 ? -2.962 1.018 -0.254 1.00 98.50 92 GLY A C 1
ATOM 756 O O . GLY A 1 92 ? -2.998 0.344 0.776 1.00 98.50 92 GLY A O 1
ATOM 757 N N . THR A 1 93 ? -3.701 2.127 -0.381 1.00 98.50 93 THR A N 1
ATOM 758 C CA . THR A 1 93 ? -4.606 2.606 0.678 1.00 98.50 93 THR A CA 1
ATOM 759 C C . THR A 1 93 ? -5.593 1.519 1.109 1.00 98.50 93 THR A C 1
ATOM 761 O O . THR A 1 93 ? -5.733 1.261 2.301 1.00 98.50 93 THR A O 1
ATOM 764 N N . ARG A 1 94 ? -6.277 0.847 0.171 1.00 98.56 94 ARG A N 1
ATOM 765 C CA . ARG A 1 94 ? -7.241 -0.216 0.518 1.00 98.56 94 ARG A CA 1
ATOM 766 C C . ARG A 1 94 ? -6.582 -1.380 1.250 1.00 98.56 94 ARG A C 1
ATOM 768 O O . ARG A 1 94 ? -7.198 -1.911 2.175 1.00 98.56 94 ARG A O 1
ATOM 775 N N . LEU A 1 95 ? -5.366 -1.763 0.860 1.00 98.62 95 LEU A N 1
ATOM 776 C CA . LEU A 1 95 ? -4.616 -2.819 1.539 1.00 98.62 95 LEU A CA 1
ATOM 777 C C . LEU A 1 95 ? -4.346 -2.437 2.996 1.00 98.62 95 LEU A C 1
ATOM 779 O O . LEU A 1 95 ? -4.694 -3.211 3.886 1.00 98.62 95 LEU A O 1
ATOM 783 N N . LEU A 1 96 ? -3.831 -1.230 3.249 1.00 98.31 96 LEU A N 1
ATOM 784 C CA . LEU A 1 96 ? -3.568 -0.761 4.612 1.00 98.31 96 LEU A CA 1
ATOM 785 C C . LEU A 1 96 ? -4.841 -0.738 5.466 1.00 98.31 96 LEU A C 1
ATOM 787 O O . LEU A 1 96 ? -4.858 -1.320 6.548 1.00 98.31 96 LEU A O 1
ATOM 791 N N . LEU A 1 97 ? -5.935 -0.153 4.963 1.00 98.19 97 LEU A N 1
ATOM 792 C CA . LEU A 1 97 ? -7.208 -0.110 5.699 1.00 98.19 97 LEU A CA 1
ATOM 793 C C . LEU A 1 97 ? -7.757 -1.512 5.995 1.00 98.19 97 LEU A C 1
ATOM 795 O O . LEU A 1 97 ? -8.271 -1.758 7.086 1.00 98.19 97 LEU A O 1
ATOM 799 N N . THR A 1 98 ? -7.608 -2.449 5.054 1.00 98.31 98 THR A N 1
ATOM 800 C CA . THR A 1 98 ? -8.003 -3.850 5.261 1.00 98.31 98 THR A CA 1
ATOM 801 C C . THR A 1 98 ? -7.162 -4.504 6.353 1.00 98.31 98 THR A C 1
ATOM 803 O O . THR A 1 98 ? -7.716 -5.174 7.224 1.00 98.31 98 THR A O 1
ATOM 806 N N . GLY A 1 99 ? -5.840 -4.305 6.328 1.00 97.50 99 GLY A N 1
ATOM 807 C CA . GLY A 1 99 ? -4.923 -4.823 7.343 1.00 97.50 99 GLY A CA 1
ATOM 808 C C . GLY A 1 99 ? -5.260 -4.296 8.737 1.00 97.50 99 GLY A C 1
ATOM 809 O O . GLY A 1 99 ? -5.391 -5.083 9.673 1.00 97.50 99 GLY A O 1
ATOM 810 N N . LEU A 1 100 ? -5.501 -2.989 8.863 1.00 97.31 100 LEU A N 1
ATOM 811 C CA . LEU A 1 100 ? -5.929 -2.361 10.117 1.00 97.31 100 LEU A CA 1
ATOM 812 C C . LEU A 1 100 ? -7.263 -2.931 10.618 1.00 97.31 100 LEU A C 1
ATOM 814 O O . LEU A 1 100 ? -7.378 -3.326 11.778 1.00 97.31 100 LEU A O 1
ATOM 818 N N . SER A 1 101 ? -8.255 -3.027 9.728 1.00 96.81 101 SER A N 1
ATOM 819 C CA . SER A 1 101 ? -9.605 -3.487 10.063 1.00 96.81 101 SER A CA 1
ATOM 820 C C . SER A 1 101 ? -9.614 -4.950 10.515 1.00 96.81 101 SER A C 1
ATOM 822 O O . SER A 1 101 ? -10.202 -5.262 11.549 1.00 96.81 101 SER A O 1
ATOM 824 N N . LYS A 1 102 ? -8.889 -5.837 9.818 1.00 96.00 102 LYS A N 1
ATOM 825 C CA . LYS A 1 102 ? -8.744 -7.258 10.194 1.00 96.00 102 LYS A CA 1
ATOM 826 C C . LYS A 1 102 ? -8.096 -7.460 11.566 1.00 96.00 102 LYS A C 1
ATOM 828 O O . LYS A 1 102 ? -8.327 -8.488 12.194 1.00 96.00 102 LYS A O 1
ATOM 833 N N . ASN A 1 103 ? -7.300 -6.493 12.018 1.00 95.31 103 ASN A N 1
ATOM 834 C CA . ASN A 1 103 ? -6.596 -6.536 13.297 1.00 95.31 103 ASN A CA 1
ATOM 835 C C . ASN A 1 103 ? -7.264 -5.670 14.381 1.00 95.31 103 ASN A C 1
ATOM 837 O O . ASN A 1 103 ? -6.670 -5.459 15.434 1.00 95.31 103 ASN A O 1
ATOM 841 N N . ASN A 1 104 ? -8.496 -5.194 14.152 1.00 94.50 104 ASN A N 1
ATOM 842 C CA . ASN A 1 104 ? -9.268 -4.367 15.089 1.00 94.50 104 ASN A CA 1
ATOM 843 C C . ASN A 1 104 ? -8.526 -3.101 15.561 1.00 94.50 104 ASN A C 1
ATOM 845 O O . ASN A 1 104 ? -8.667 -2.683 16.710 1.00 94.50 104 ASN A O 1
ATOM 849 N N . ILE A 1 105 ? -7.731 -2.492 14.678 1.00 95.25 105 ILE A N 1
ATOM 850 C CA . ILE A 1 105 ? -7.039 -1.231 14.958 1.00 95.25 105 ILE A CA 1
ATOM 851 C C . ILE A 1 105 ? -7.978 -0.069 14.640 1.00 95.25 105 ILE A C 1
ATOM 853 O O . ILE A 1 105 ? -8.637 -0.065 13.602 1.00 95.25 105 ILE A O 1
ATOM 857 N N . TYR A 1 106 ? -8.015 0.927 15.520 1.00 94.94 106 TYR A N 1
ATOM 858 C CA . TYR A 1 106 ? -8.860 2.107 15.388 1.00 94.94 106 TYR A CA 1
ATOM 859 C C . TYR A 1 106 ? -8.071 3.387 15.667 1.00 94.94 106 TYR 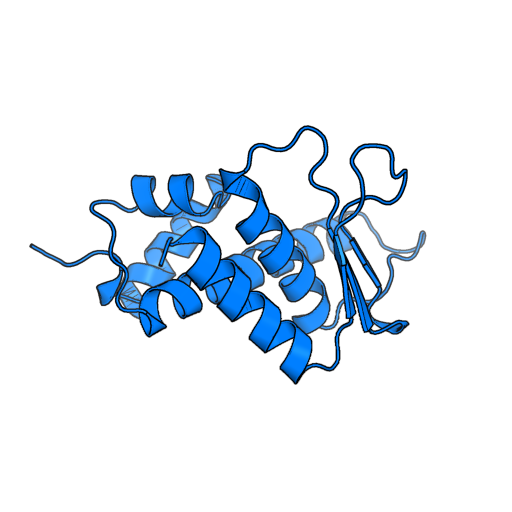A C 1
ATOM 861 O O . TYR A 1 106 ? -7.063 3.380 16.374 1.00 94.94 106 TYR A O 1
ATOM 869 N N . PHE A 1 107 ? -8.557 4.488 15.107 1.00 95.75 107 PHE A N 1
ATOM 870 C CA . PHE A 1 107 ? -7.956 5.813 15.178 1.00 95.75 107 PHE A CA 1
ATOM 871 C C . PHE A 1 107 ? -8.973 6.822 15.705 1.00 95.75 107 PHE A C 1
ATOM 873 O O . PHE A 1 107 ? -10.182 6.656 15.531 1.00 95.75 107 PHE A O 1
ATOM 880 N N . SER A 1 108 ? -8.476 7.882 16.345 1.00 95.00 108 SER A N 1
ATOM 881 C CA . SER A 1 108 ? -9.334 8.932 16.904 1.00 95.00 108 SER A CA 1
ATOM 882 C C . SER A 1 108 ? -9.898 9.856 15.821 1.00 95.00 108 SER A C 1
ATOM 884 O O . SER A 1 108 ? -10.978 10.426 15.970 1.00 95.00 108 SER A O 1
ATOM 886 N N . SER A 1 109 ? -9.170 9.990 14.710 1.00 95.62 109 SER A N 1
ATOM 887 C CA 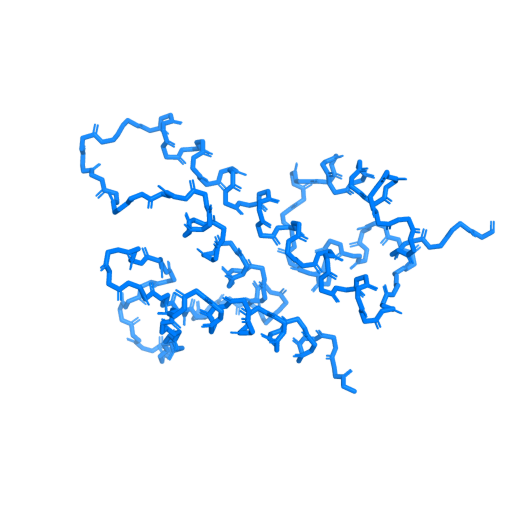. SER A 1 109 ? -9.506 10.897 13.625 1.00 95.62 109 SER A CA 1
ATOM 888 C C . SER A 1 109 ? -9.027 10.365 12.272 1.00 95.62 109 SER A C 1
ATOM 890 O O . SER A 1 109 ? -8.153 9.499 12.183 1.00 95.62 109 SER A O 1
ATOM 892 N N . LEU A 1 110 ? -9.586 10.921 11.191 1.00 95.94 110 LEU A N 1
ATOM 893 C CA . LEU A 1 110 ? -9.126 10.633 9.830 1.00 95.94 110 LEU A CA 1
ATOM 894 C C . LEU A 1 110 ? -7.690 11.125 9.611 1.00 95.94 110 LEU A C 1
ATOM 896 O O . LEU A 1 110 ? -6.940 10.510 8.861 1.00 95.94 110 LEU A O 1
ATOM 900 N N . TYR A 1 111 ? -7.318 12.221 10.273 1.00 95.31 111 TYR A N 1
ATOM 901 C CA . TYR A 1 111 ? -5.982 12.795 10.198 1.00 95.31 111 TYR A CA 1
ATOM 902 C C . TYR A 1 111 ? -4.939 11.847 10.805 1.00 95.31 111 TYR A C 1
ATOM 904 O O . TYR A 1 111 ? -3.957 11.538 10.138 1.00 95.31 111 TYR A O 1
ATOM 912 N N . ASP A 1 112 ? -5.205 11.303 11.997 1.00 94.94 112 ASP A N 1
ATOM 913 C CA . ASP A 1 112 ? -4.308 10.353 12.670 1.00 94.94 112 ASP A CA 1
ATOM 914 C C . ASP A 1 112 ? -4.093 9.102 11.818 1.00 94.94 112 ASP A C 1
ATOM 916 O O . ASP A 1 112 ? -2.976 8.611 11.694 1.00 94.94 112 ASP A O 1
ATOM 920 N N . LEU A 1 113 ? -5.166 8.598 11.201 1.00 95.75 113 LEU A N 1
ATOM 921 C CA . LEU A 1 113 ? -5.104 7.443 10.313 1.00 95.75 113 LEU A CA 1
ATOM 922 C C . LEU A 1 113 ? -4.211 7.724 9.097 1.00 95.75 113 LEU A C 1
ATOM 924 O O . LEU A 1 113 ? -3.343 6.909 8.782 1.00 95.75 113 LEU A O 1
ATOM 928 N N . LEU A 1 114 ? -4.409 8.860 8.419 1.00 96.25 114 LEU A N 1
ATOM 929 C CA . LEU A 1 114 ? -3.611 9.246 7.250 1.00 96.25 114 LEU A CA 1
ATOM 930 C C . LEU A 1 114 ? -2.139 9.439 7.617 1.00 96.25 114 LEU A C 1
ATOM 932 O O . LEU A 1 114 ? -1.268 8.894 6.940 1.00 96.25 114 LEU A O 1
ATOM 936 N N . GLU A 1 115 ? -1.872 10.175 8.698 1.00 94.00 115 GLU A N 1
ATOM 937 C CA . GLU A 1 115 ? -0.517 10.461 9.164 1.00 94.00 115 GLU A CA 1
ATOM 938 C C . GLU A 1 115 ? 0.213 9.183 9.581 1.00 94.00 115 GLU A C 1
ATOM 940 O O . GLU A 1 115 ? 1.347 8.957 9.151 1.00 94.00 115 GLU A O 1
ATOM 945 N N . PHE A 1 116 ? -0.438 8.331 10.375 1.00 93.62 116 PHE A N 1
ATOM 946 C CA . PHE A 1 116 ? 0.163 7.092 10.858 1.00 93.62 116 PHE A CA 1
ATOM 947 C C . PHE A 1 116 ? 0.480 6.135 9.709 1.00 93.62 116 PHE A C 1
ATOM 949 O O . PHE A 1 116 ? 1.533 5.502 9.692 1.00 93.62 116 PHE A O 1
ATOM 956 N N . CYS A 1 117 ? -0.429 6.036 8.738 1.00 94.62 117 CYS A N 1
ATOM 957 C CA . CYS A 1 117 ? -0.259 5.156 7.591 1.00 94.62 117 CYS A CA 1
ATOM 958 C C . CYS A 1 117 ? 0.640 5.746 6.502 1.00 94.62 117 CYS A C 1
ATOM 960 O O . CYS A 1 117 ? 0.851 5.065 5.506 1.00 94.62 117 CYS A O 1
ATOM 962 N N . GLY A 1 118 ? 1.104 6.994 6.627 1.00 95.06 118 GLY A N 1
ATOM 963 C CA . GLY A 1 118 ? 1.873 7.668 5.580 1.00 95.06 118 GLY A CA 1
ATOM 964 C C . GLY A 1 118 ? 1.095 7.864 4.274 1.00 95.06 118 GLY A C 1
ATOM 965 O O . GLY A 1 118 ? 1.709 7.961 3.213 1.00 95.06 118 GLY A O 1
ATOM 966 N N . ILE A 1 119 ? -0.242 7.900 4.330 1.00 96.44 119 ILE A N 1
ATOM 967 C CA . ILE A 1 119 ? -1.093 8.060 3.146 1.00 96.44 119 ILE A CA 1
ATOM 968 C C . ILE A 1 119 ? -1.065 9.537 2.709 1.00 96.44 119 ILE A C 1
ATOM 970 O O . ILE A 1 119 ? -1.293 10.418 3.543 1.00 96.44 119 ILE A O 1
ATOM 974 N N . PRO A 1 120 ? -0.842 9.832 1.415 1.00 93.88 120 PRO A N 1
ATOM 975 C CA . PRO A 1 120 ? -0.867 11.191 0.881 1.00 93.88 120 PRO A CA 1
ATOM 976 C C . PRO A 1 120 ? -2.158 11.959 1.211 1.00 93.88 120 PRO A C 1
ATOM 978 O O . PRO A 1 120 ? -3.265 11.427 1.127 1.00 93.88 120 PRO A O 1
ATOM 981 N N . PHE A 1 121 ? -2.033 13.241 1.569 1.00 92.38 121 PHE A N 1
ATOM 982 C CA . PHE A 1 121 ? -3.184 14.066 1.969 1.00 92.38 121 PHE A CA 1
ATOM 983 C C . PHE A 1 121 ? -4.193 14.318 0.842 1.00 92.38 121 PHE A C 1
ATOM 985 O O . PHE A 1 121 ? -5.377 14.509 1.114 1.00 92.38 121 PHE A O 1
ATOM 992 N N . ASP A 1 122 ? -3.769 14.284 -0.420 1.00 93.38 122 ASP A N 1
ATOM 993 C CA . ASP A 1 122 ? -4.665 14.380 -1.580 1.00 93.38 122 ASP A CA 1
ATOM 994 C C . ASP A 1 122 ? -5.635 13.184 -1.689 1.00 93.38 122 ASP A C 1
ATOM 996 O O . ASP A 1 122 ? -6.684 13.282 -2.330 1.00 93.38 122 ASP A O 1
ATOM 1000 N N . MET A 1 123 ? -5.361 12.087 -0.973 1.00 96.00 123 MET A N 1
ATOM 1001 C CA . MET A 1 123 ? -6.238 10.921 -0.860 1.00 96.00 123 MET A CA 1
ATOM 1002 C C . MET A 1 123 ? -7.314 11.057 0.229 1.00 96.00 123 MET A C 1
ATOM 1004 O O . MET A 1 123 ? -8.158 10.164 0.348 1.00 96.00 123 MET A O 1
ATOM 1008 N N . VAL A 1 124 ? -7.358 12.159 0.992 1.00 96.75 124 VAL A N 1
ATOM 1009 C CA . VAL A 1 124 ? -8.278 12.345 2.137 1.00 96.75 124 VAL A CA 1
ATOM 1010 C C . VAL A 1 124 ? -9.741 12.063 1.790 1.00 96.75 124 VAL A C 1
ATOM 1012 O O . VAL A 1 124 ? -10.418 11.323 2.504 1.00 96.75 124 VAL A O 1
ATOM 1015 N N . THR A 1 125 ? -10.232 12.582 0.662 1.00 97.19 125 THR A N 1
ATOM 1016 C CA . THR A 1 125 ? -11.627 12.393 0.228 1.00 97.19 125 THR A CA 1
ATOM 1017 C C . THR A 1 125 ? -11.931 10.923 -0.040 1.00 97.19 125 THR A C 1
ATOM 1019 O O . THR A 1 125 ? -13.000 10.428 0.316 1.00 97.19 125 THR A O 1
ATOM 1022 N N . TYR A 1 126 ? -10.982 10.213 -0.645 1.00 97.50 126 TYR A N 1
ATOM 1023 C CA . TYR A 1 126 ? -11.115 8.798 -0.957 1.00 97.50 126 TYR A CA 1
ATOM 1024 C C . TYR A 1 126 ? -11.047 7.931 0.307 1.00 97.50 126 TYR A C 1
ATOM 1026 O O . TYR A 1 126 ? -11.890 7.052 0.490 1.00 97.50 126 TYR A O 1
ATOM 1034 N N . VAL A 1 127 ? -10.111 8.216 1.217 1.00 97.88 127 VAL A N 1
ATOM 1035 C CA . VAL A 1 127 ? -9.995 7.503 2.499 1.00 97.88 127 VAL A CA 1
ATOM 1036 C C . VAL A 1 127 ? -11.249 7.714 3.346 1.00 97.88 127 VAL A C 1
ATOM 1038 O O . VAL A 1 127 ? -11.794 6.746 3.867 1.00 97.88 127 VAL A O 1
ATOM 1041 N N . ASN A 1 128 ? -11.776 8.941 3.406 1.00 97.50 128 ASN A N 1
ATOM 1042 C CA . ASN A 1 128 ? -13.016 9.243 4.122 1.00 97.50 128 ASN A CA 1
ATOM 1043 C C . ASN A 1 128 ? -14.204 8.410 3.609 1.00 97.50 128 ASN A C 1
ATOM 1045 O O . ASN A 1 128 ? -14.979 7.867 4.394 1.00 97.50 128 ASN A O 1
ATOM 1049 N N . GLN A 1 129 ? -14.339 8.267 2.285 1.00 97.88 129 GLN A N 1
ATOM 1050 C CA . GLN A 1 129 ? -15.379 7.420 1.691 1.00 97.88 129 GLN A CA 1
ATOM 1051 C C . GLN A 1 129 ? -15.203 5.949 2.085 1.00 97.88 129 GLN A C 1
ATOM 1053 O O . GLN A 1 129 ? -16.175 5.309 2.487 1.00 97.88 129 GLN A O 1
ATOM 1058 N N . LEU A 1 130 ? -13.979 5.420 2.013 1.00 97.75 130 LEU A N 1
ATOM 1059 C CA . LEU A 1 130 ? -13.697 4.036 2.395 1.00 97.75 130 LEU A CA 1
ATOM 1060 C C . LEU A 1 130 ? -13.972 3.782 3.877 1.00 97.75 130 LEU A C 1
ATOM 1062 O O . LEU A 1 130 ? -14.609 2.787 4.209 1.00 97.75 130 LEU A O 1
ATOM 1066 N N . VAL A 1 131 ? -13.539 4.668 4.772 1.00 97.06 131 VAL A N 1
ATOM 1067 C CA . VAL A 1 131 ? -13.823 4.527 6.206 1.00 97.06 131 VAL A CA 1
ATOM 1068 C C . VAL A 1 131 ? -15.329 4.532 6.444 1.00 97.06 131 VAL A C 1
ATOM 1070 O O . VAL A 1 131 ? -15.843 3.636 7.103 1.00 97.06 131 VAL A O 1
ATOM 1073 N N . LYS A 1 132 ? -16.068 5.466 5.841 1.00 96.00 132 LYS A N 1
ATOM 1074 C CA . LYS A 1 132 ? -17.514 5.579 6.056 1.00 96.00 132 LYS A CA 1
ATOM 1075 C C . LYS A 1 132 ? -18.307 4.357 5.581 1.00 96.00 132 LYS A C 1
ATOM 1077 O O . LYS A 1 132 ? -19.272 3.977 6.238 1.00 96.00 132 LYS A O 1
ATOM 1082 N N . TYR A 1 133 ? -17.950 3.780 4.433 1.00 96.44 133 TYR A N 1
ATOM 1083 C CA . TYR A 1 133 ? -18.788 2.772 3.770 1.00 96.44 133 TYR A CA 1
ATOM 1084 C C . TYR A 1 133 ? -18.207 1.355 3.772 1.00 96.44 133 TYR A C 1
ATOM 1086 O O . TYR A 1 133 ? -18.957 0.400 3.586 1.00 96.44 133 TYR A O 1
ATOM 1094 N N . ASN A 1 134 ? -16.898 1.196 3.969 1.00 97.06 134 ASN A N 1
ATOM 1095 C CA . ASN A 1 134 ? -16.215 -0.098 3.891 1.00 97.06 134 ASN A CA 1
ATOM 1096 C C . ASN A 1 134 ? -15.495 -0.478 5.189 1.00 97.06 134 ASN A C 1
ATOM 1098 O O . ASN A 1 134 ? -15.429 -1.662 5.503 1.00 97.06 134 ASN A O 1
ATOM 1102 N N . TYR A 1 135 ? -14.989 0.500 5.946 1.00 96.69 135 TYR A N 1
ATOM 1103 C CA . TYR A 1 135 ? -14.206 0.261 7.163 1.00 96.69 135 TYR A CA 1
ATOM 1104 C C . TYR A 1 135 ? -14.669 1.126 8.352 1.00 96.69 135 TYR A C 1
ATOM 1106 O O . TYR A 1 135 ? -13.847 1.820 8.957 1.00 96.69 135 TYR A O 1
ATOM 1114 N N . PRO A 1 136 ? -15.966 1.099 8.722 1.00 94.06 136 PRO A N 1
ATOM 1115 C CA . PRO A 1 136 ? -16.519 2.009 9.732 1.00 94.06 136 PRO A CA 1
ATOM 1116 C C . PR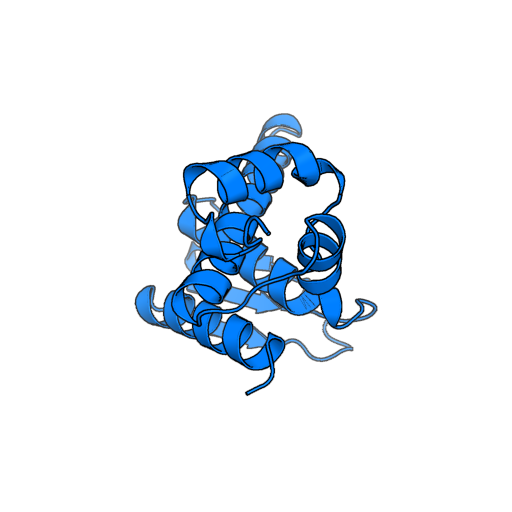O A 1 136 ? -15.934 1.796 11.133 1.00 94.06 136 PRO A C 1
ATOM 1118 O O . PRO A 1 136 ? -16.006 2.684 11.972 1.00 94.06 136 PRO A O 1
ATOM 1121 N N . THR A 1 137 ? -15.322 0.639 11.395 1.00 94.81 137 THR A N 1
ATOM 1122 C CA . THR A 1 137 ? -14.671 0.338 12.676 1.00 94.81 137 THR A CA 1
ATOM 1123 C C . THR A 1 137 ? -13.339 1.062 12.865 1.00 94.81 137 THR A C 1
ATOM 1125 O O . THR A 1 137 ? -12.871 1.155 13.995 1.00 94.81 137 THR A O 1
ATOM 1128 N N . LEU A 1 138 ? -12.717 1.569 11.791 1.00 95.75 138 LEU A N 1
ATOM 1129 C CA . LEU A 1 138 ? -11.417 2.248 11.878 1.00 95.75 138 LEU A CA 1
ATOM 1130 C C . LEU A 1 138 ? -11.511 3.607 12.569 1.00 95.75 138 LEU A C 1
ATOM 1132 O O . LEU A 1 138 ? -10.526 4.057 13.144 1.00 95.75 138 LEU A O 1
ATOM 1136 N N . ILE A 1 139 ? -12.675 4.254 12.507 1.00 95.44 139 ILE A N 1
ATOM 1137 C CA . ILE A 1 139 ? -12.962 5.499 13.222 1.00 95.44 139 ILE A CA 1
ATOM 1138 C C . ILE A 1 139 ? -14.332 5.325 13.882 1.00 95.44 139 ILE A C 1
ATOM 1140 O O . ILE A 1 139 ? -15.358 5.601 13.251 1.00 95.44 139 ILE A O 1
ATOM 1144 N N . PRO A 1 140 ? -14.371 4.809 15.122 1.00 85.44 140 PRO A N 1
ATOM 1145 C CA . PRO A 1 140 ? -15.615 4.584 15.839 1.00 85.44 140 PRO A CA 1
ATOM 1146 C C . PRO A 1 140 ? -16.407 5.887 15.965 1.00 85.44 140 PRO A C 1
ATOM 1148 O O . PRO A 1 140 ? -15.869 6.922 16.355 1.00 85.44 140 PRO A O 1
ATOM 1151 N N . SER A 1 141 ? -17.697 5.835 15.639 1.00 76.12 141 SER A N 1
ATOM 1152 C CA . SER A 1 141 ? -18.614 6.913 16.012 1.00 76.12 141 SER A CA 1
ATOM 1153 C C . SER A 1 141 ? -18.791 6.864 17.529 1.00 76.12 141 SER A C 1
ATOM 1155 O O . SER A 1 141 ? -19.136 5.805 18.054 1.00 76.12 141 SER A O 1
ATOM 1157 N N . ILE A 1 142 ? -18.483 7.971 18.208 1.00 55.97 142 ILE A N 1
ATOM 1158 C CA . ILE A 1 142 ? -18.706 8.144 19.653 1.00 55.97 142 ILE A CA 1
ATOM 1159 C C . ILE A 1 142 ? -20.210 8.131 19.937 1.00 55.97 142 ILE A C 1
ATOM 1161 O O . ILE A 1 142 ? -20.949 8.774 19.154 1.00 55.97 142 ILE A O 1
#

Sequence (142 aa):
MDIKEILFSYLYQIAEQHNLTVHIEEESSPIPTCTIPEKKSIFLNYTGIGERYHAFQFAHELGHYLNGDREHCECDGVILDIKREYYANKTGTRLLLTGLSKNNIYFSSLYDLLEFCGIPFDMVTYVNQLVKYNYPTLIPSI

Radius of gyration: 15.27 Å; chains: 1; bounding box: 42×30×45 Å